Protein AF-A0A2E4LML5-F1 (afdb_monomer)

pLDDT: mean 91.18, std 11.63, range [43.34, 98.38]

Mean predicted aligned error: 5.14 Å

Radius of gyration: 15.35 Å; Cα contacts (8 Å, |Δi|>4): 40; chains: 1; bounding box: 46×22×45 Å

Nearest PDB structures (foldseek):
  8szz-assembly1_y  TM=4.718E-01  e=9.360E+00  synthetic construct

Structure (mmCIF, N/CA/C/O backbone):
data_AF-A0A2E4LML5-F1
#
_entry.id   AF-A0A2E4LML5-F1
#
loop_
_atom_site.group_PDB
_atom_site.id
_atom_site.type_symbol
_atom_site.label_atom_id
_atom_site.label_alt_id
_atom_site.label_comp_id
_atom_site.label_asym_id
_atom_site.label_entity_id
_atom_site.label_seq_id
_atom_s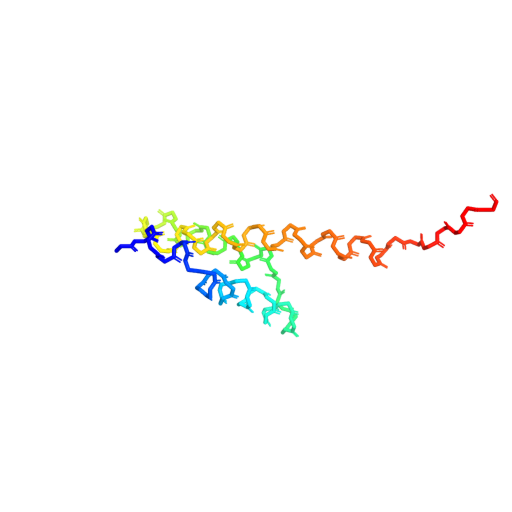ite.pdbx_PDB_ins_code
_atom_site.Cartn_x
_atom_site.Cartn_y
_atom_site.Cartn_z
_atom_site.occupancy
_atom_site.B_iso_or_equiv
_atom_site.auth_seq_id
_atom_site.auth_comp_id
_atom_site.auth_asym_id
_atom_site.auth_atom_id
_atom_site.pdbx_PDB_model_num
ATOM 1 N N . MET A 1 1 ? -3.668 1.345 19.485 1.00 76.75 1 MET A N 1
ATOM 2 C CA . MET A 1 1 ? -2.448 2.187 19.561 1.00 76.75 1 MET A CA 1
ATOM 3 C C . MET A 1 1 ? -1.758 2.248 18.195 1.00 76.7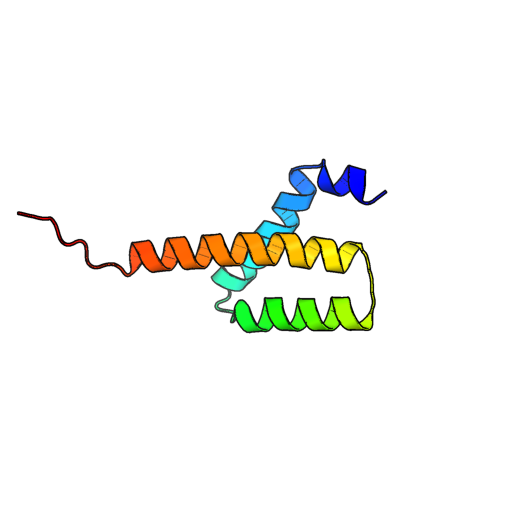5 1 MET A C 1
ATOM 5 O O . MET A 1 1 ? -0.687 1.681 18.014 1.00 76.75 1 MET A O 1
ATOM 9 N N . LEU A 1 2 ? -2.371 2.915 17.209 1.00 82.31 2 LEU A N 1
ATOM 10 C CA . LEU A 1 2 ? -1.833 2.965 15.840 1.00 82.31 2 LEU A CA 1
ATOM 11 C C . LEU A 1 2 ? -0.472 3.675 15.770 1.00 82.31 2 LEU A C 1
ATOM 13 O O . LEU A 1 2 ? 0.403 3.260 15.023 1.00 82.31 2 LEU A O 1
ATOM 17 N N . TRP A 1 3 ? -0.267 4.702 16.594 1.00 84.88 3 TRP A N 1
ATOM 18 C CA . TRP A 1 3 ? 0.988 5.450 16.645 1.00 84.88 3 TRP A CA 1
ATOM 19 C C . TRP A 1 3 ? 2.201 4.564 16.990 1.00 84.88 3 TRP A C 1
ATOM 21 O O . TRP A 1 3 ? 3.242 4.708 16.360 1.00 84.88 3 TRP A O 1
ATOM 31 N N . LEU A 1 4 ? 2.052 3.579 17.888 1.00 84.94 4 LEU A N 1
ATOM 32 C CA . LEU A 1 4 ? 3.107 2.598 18.178 1.00 84.94 4 LEU A CA 1
ATOM 33 C C . LEU A 1 4 ? 3.389 1.678 16.984 1.00 84.94 4 LEU A C 1
ATOM 35 O O . LEU A 1 4 ? 4.548 1.394 16.700 1.00 84.94 4 LEU A O 1
ATOM 39 N N . LYS A 1 5 ? 2.349 1.242 16.256 1.00 82.19 5 LYS A N 1
ATOM 40 C CA . LYS A 1 5 ? 2.521 0.455 15.022 1.00 82.19 5 LYS A CA 1
ATOM 41 C C . LYS A 1 5 ? 3.267 1.258 13.952 1.00 82.19 5 LYS A C 1
ATOM 43 O O . LYS A 1 5 ? 4.173 0.718 13.332 1.00 82.19 5 LYS A O 1
ATOM 48 N N . LYS A 1 6 ? 2.952 2.552 13.789 1.00 85.25 6 LYS A N 1
ATOM 49 C CA . LYS A 1 6 ? 3.654 3.438 12.840 1.00 85.25 6 LYS A CA 1
ATOM 50 C C . LYS A 1 6 ? 5.141 3.615 13.182 1.00 85.25 6 LYS A C 1
ATOM 52 O O . LYS A 1 6 ? 5.944 3.788 12.274 1.00 85.25 6 LYS A O 1
ATOM 57 N N . LEU A 1 7 ? 5.510 3.560 14.465 1.00 86.31 7 LEU A N 1
ATOM 58 C CA . LEU A 1 7 ? 6.910 3.600 14.912 1.00 86.31 7 LEU A CA 1
ATOM 59 C C . LEU A 1 7 ? 7.637 2.260 14.730 1.00 86.31 7 LEU A C 1
ATOM 61 O O . LEU A 1 7 ? 8.866 2.220 14.740 1.00 86.31 7 LEU A O 1
ATOM 65 N N . ASN A 1 8 ? 6.900 1.163 14.551 1.00 88.38 8 ASN A N 1
ATOM 66 C CA . ASN A 1 8 ? 7.485 -0.141 14.298 1.00 88.38 8 ASN A CA 1
ATOM 67 C C . ASN A 1 8 ? 7.819 -0.296 12.807 1.00 88.38 8 ASN A C 1
ATOM 69 O O . ASN A 1 8 ? 6.939 -0.474 11.960 1.00 88.38 8 ASN A O 1
ATOM 73 N N . PHE A 1 9 ? 9.117 -0.284 12.501 1.00 88.56 9 PHE A N 1
ATOM 74 C CA . PHE A 1 9 ? 9.628 -0.491 11.147 1.00 88.56 9 PHE A CA 1
ATOM 75 C C . PHE A 1 9 ? 9.105 -1.786 10.510 1.00 88.56 9 PHE A C 1
ATOM 77 O O . PHE A 1 9 ? 8.729 -1.777 9.342 1.00 88.56 9 PHE A O 1
ATOM 84 N N . MET A 1 10 ? 9.001 -2.876 11.280 1.00 92.62 10 MET A N 1
ATOM 85 C CA . MET A 1 10 ? 8.533 -4.167 10.762 1.00 92.62 10 MET A CA 1
ATOM 86 C C . MET A 1 10 ? 7.096 -4.104 10.251 1.00 92.62 10 MET A C 1
ATOM 88 O O . MET A 1 10 ? 6.775 -4.739 9.252 1.00 92.62 10 MET A O 1
ATOM 92 N N . GLU A 1 11 ? 6.224 -3.344 10.910 1.00 94.56 11 GLU A N 1
ATOM 93 C CA . GLU A 1 11 ? 4.825 -3.239 10.489 1.00 94.56 11 GLU A CA 1
ATOM 94 C C . GLU A 1 11 ? 4.687 -2.404 9.211 1.00 94.56 11 GLU A C 1
ATOM 96 O O . GLU A 1 11 ? 3.940 -2.772 8.308 1.00 94.56 11 GLU A O 1
ATOM 101 N N . THR A 1 12 ? 5.478 -1.335 9.079 1.00 94.12 12 THR A N 1
ATOM 102 C CA . THR A 1 12 ? 5.555 -0.578 7.819 1.00 94.12 12 THR A CA 1
ATOM 103 C C . THR A 1 12 ? 6.123 -1.446 6.692 1.00 94.12 12 THR A C 1
ATOM 105 O O . THR A 1 12 ? 5.543 -1.491 5.609 1.00 94.12 12 THR A O 1
ATOM 108 N N . ALA A 1 13 ? 7.193 -2.202 6.959 1.00 95.00 13 ALA A N 1
ATOM 109 C CA . ALA A 1 13 ? 7.821 -3.086 5.980 1.00 95.00 13 ALA A CA 1
ATOM 110 C C . ALA A 1 13 ? 6.874 -4.201 5.508 1.00 95.00 13 ALA A C 1
ATOM 112 O O . ALA A 1 13 ? 6.857 -4.532 4.326 1.00 95.00 13 ALA A O 1
ATOM 113 N N . LYS A 1 14 ? 6.034 -4.757 6.395 1.00 96.62 14 LYS A N 1
ATOM 114 C CA . LYS A 1 14 ? 4.987 -5.717 6.001 1.00 96.62 14 LYS A CA 1
ATOM 115 C C . LYS A 1 14 ? 4.039 -5.114 4.965 1.00 96.62 14 LYS A C 1
ATOM 117 O O . LYS A 1 14 ? 3.781 -5.750 3.948 1.00 96.62 14 LYS A O 1
ATOM 122 N N . LEU A 1 15 ? 3.568 -3.888 5.195 1.00 97.44 15 LEU A N 1
ATOM 123 C CA . LEU A 1 15 ? 2.669 -3.192 4.274 1.00 97.44 15 LEU A CA 1
ATOM 124 C C . LEU A 1 15 ? 3.355 -2.865 2.939 1.00 97.44 15 LEU A C 1
ATOM 126 O O . LEU A 1 15 ? 2.745 -3.047 1.888 1.00 97.44 15 LEU A O 1
ATOM 130 N N . GLU A 1 16 ? 4.622 -2.436 2.953 1.00 96.69 16 GLU A N 1
ATOM 131 C CA . GLU A 1 16 ? 5.416 -2.244 1.728 1.00 96.69 16 GLU A CA 1
ATOM 132 C C . GLU A 1 16 ? 5.568 -3.564 0.944 1.00 96.69 16 GLU A C 1
ATOM 134 O O . GLU A 1 16 ? 5.367 -3.592 -0.272 1.00 96.69 16 GLU A O 1
ATOM 139 N N . MET A 1 17 ? 5.839 -4.676 1.640 1.00 97.25 17 MET A N 1
ATOM 140 C CA . MET A 1 17 ? 5.968 -6.009 1.041 1.00 97.25 17 MET A CA 1
ATOM 141 C C . MET A 1 17 ? 4.674 -6.516 0.401 1.00 97.25 17 MET A C 1
ATOM 143 O O . MET A 1 17 ? 4.738 -7.280 -0.559 1.00 97.25 17 MET A O 1
ATOM 147 N N . GLU A 1 18 ? 3.497 -6.116 0.887 1.00 97.62 18 GLU A N 1
ATOM 148 C CA . GLU A 1 18 ? 2.234 -6.457 0.220 1.00 97.62 18 GLU A CA 1
ATOM 149 C C . GLU A 1 18 ? 2.152 -5.859 -1.190 1.00 97.62 18 GLU A C 1
ATOM 151 O O . GLU A 1 18 ? 1.676 -6.527 -2.108 1.00 97.62 18 GLU A O 1
ATOM 156 N N . LEU A 1 19 ? 2.646 -4.629 -1.380 1.00 96.75 19 LEU A N 1
ATOM 157 C CA . LEU A 1 19 ? 2.662 -3.988 -2.695 1.00 96.75 19 LEU A CA 1
ATOM 158 C C . LEU A 1 19 ? 3.718 -4.621 -3.614 1.00 96.75 19 LEU A C 1
ATOM 160 O O . LEU A 1 19 ? 3.456 -4.813 -4.798 1.00 96.75 19 LEU A O 1
ATOM 164 N N . MET A 1 20 ? 4.876 -5.005 -3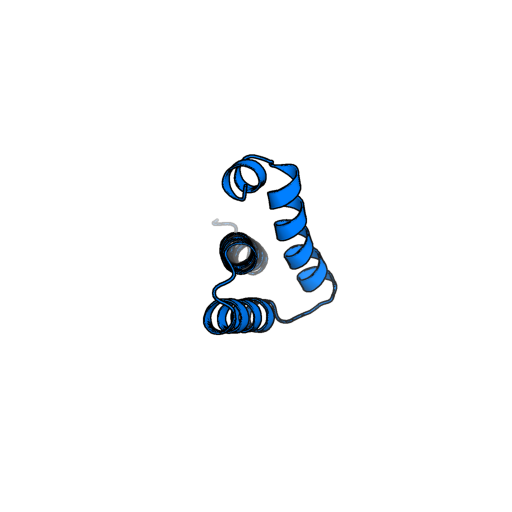.064 1.00 96.06 20 MET A N 1
ATOM 165 C CA . MET A 1 20 ? 5.903 -5.748 -3.809 1.00 96.06 20 MET A CA 1
ATOM 166 C C . MET A 1 20 ? 5.393 -7.111 -4.279 1.00 96.06 20 MET A C 1
ATOM 168 O O . MET A 1 20 ? 5.553 -7.450 -5.441 1.00 96.06 20 MET A O 1
ATOM 172 N N . LYS A 1 21 ? 4.690 -7.861 -3.424 1.00 97.69 21 LYS A N 1
ATOM 173 C CA . LYS A 1 21 ? 4.085 -9.141 -3.824 1.00 97.69 21 LYS A CA 1
ATOM 174 C C . LYS A 1 21 ? 3.043 -8.977 -4.930 1.00 97.69 21 LYS A C 1
ATOM 176 O O . LYS A 1 21 ? 2.960 -9.826 -5.808 1.00 97.69 21 LYS A O 1
ATOM 181 N N . ALA A 1 22 ? 2.250 -7.906 -4.885 1.00 97.25 22 ALA A N 1
ATOM 182 C CA . ALA A 1 22 ? 1.290 -7.601 -5.941 1.00 97.25 22 ALA A CA 1
ATOM 183 C C . ALA A 1 22 ? 1.997 -7.271 -7.267 1.00 97.25 22 ALA A C 1
ATOM 185 O O . ALA A 1 22 ? 1.559 -7.731 -8.319 1.00 97.25 22 ALA A O 1
ATOM 186 N N . LEU A 1 23 ? 3.116 -6.537 -7.211 1.00 95.75 23 LEU A N 1
ATOM 187 C CA . LEU A 1 23 ? 3.966 -6.281 -8.374 1.00 95.75 23 LEU A CA 1
ATOM 188 C C . LEU A 1 23 ? 4.519 -7.590 -8.953 1.00 95.75 23 LEU A C 1
ATOM 190 O O . LEU A 1 23 ? 4.374 -7.830 -10.148 1.00 95.75 23 LEU A O 1
ATOM 194 N N . ASP A 1 24 ? 5.087 -8.451 -8.105 1.00 96.12 24 ASP A N 1
ATOM 195 C CA . ASP A 1 24 ? 5.643 -9.751 -8.506 1.00 96.12 24 ASP A CA 1
ATOM 196 C C . ASP A 1 24 ? 4.572 -10.673 -9.117 1.00 96.12 24 ASP A C 1
ATOM 198 O O . ASP A 1 24 ? 4.857 -11.456 -10.022 1.00 96.12 24 ASP A O 1
ATOM 202 N N . ALA A 1 25 ? 3.324 -10.562 -8.653 1.00 97.38 25 ALA A N 1
ATOM 203 C CA . ALA A 1 25 ? 2.172 -11.280 -9.197 1.00 97.38 25 ALA A CA 1
ATOM 204 C C . ALA A 1 25 ? 1.613 -10.669 -10.500 1.00 97.38 25 ALA A C 1
ATOM 206 O O . ALA A 1 25 ? 0.664 -11.212 -11.067 1.00 97.38 25 ALA A O 1
ATOM 207 N N . GLY A 1 26 ? 2.168 -9.551 -10.980 1.00 96.06 26 GLY A N 1
ATOM 208 C CA . GLY A 1 26 ? 1.699 -8.851 -12.177 1.00 96.06 26 GLY A CA 1
ATOM 209 C C . GLY A 1 26 ? 0.369 -8.110 -11.992 1.00 96.06 26 GLY A C 1
ATOM 210 O O . GLY A 1 26 ? -0.310 -7.811 -12.975 1.00 96.06 26 GLY A O 1
ATOM 211 N N . GLU A 1 27 ? -0.035 -7.823 -10.752 1.00 96.81 27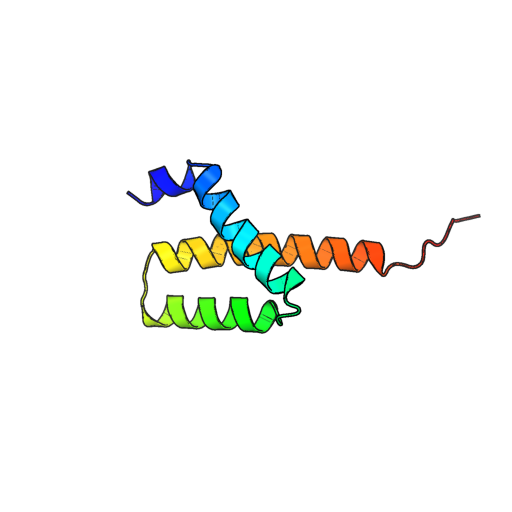 GLU A N 1
ATOM 212 C CA . GLU A 1 27 ? -1.255 -7.063 -10.475 1.00 96.81 27 GLU A CA 1
ATOM 213 C C . GLU A 1 27 ? -1.116 -5.590 -10.899 1.00 96.81 27 GLU A C 1
ATOM 215 O O . GLU A 1 27 ? -0.049 -4.978 -10.823 1.00 96.81 27 GLU A O 1
ATOM 220 N N . ASN A 1 28 ? -2.239 -4.968 -11.274 1.00 96.69 28 ASN A N 1
ATOM 221 C CA . ASN A 1 28 ? -2.291 -3.525 -11.491 1.00 96.69 28 ASN A CA 1
ATOM 222 C C . ASN A 1 28 ? -2.300 -2.785 -10.141 1.00 96.69 28 ASN A C 1
ATOM 224 O O . ASN A 1 28 ? -3.316 -2.746 -9.436 1.00 96.69 28 ASN A O 1
ATOM 228 N N . LEU A 1 29 ? -1.160 -2.185 -9.791 1.00 97.00 29 LEU A N 1
ATOM 229 C CA . LEU A 1 29 ? -0.985 -1.504 -8.510 1.00 97.00 29 LEU A CA 1
ATOM 230 C C . LEU A 1 29 ? -1.870 -0.258 -8.362 1.00 97.00 29 LEU A C 1
ATOM 232 O O . LEU A 1 29 ? -2.339 0.008 -7.257 1.00 97.00 29 LEU A O 1
ATOM 236 N N . GLU A 1 30 ? -2.144 0.494 -9.432 1.00 97.38 30 GLU A N 1
ATOM 237 C CA . GLU A 1 30 ? -3.045 1.653 -9.381 1.00 97.38 30 GLU A CA 1
ATOM 238 C C . GLU A 1 30 ? -4.457 1.229 -8.999 1.00 97.38 30 GLU A C 1
ATOM 240 O O . GLU A 1 30 ? -5.056 1.845 -8.117 1.00 97.38 30 GLU A O 1
ATOM 245 N N . THR A 1 31 ? -4.981 0.170 -9.621 1.00 97.69 31 THR A N 1
ATOM 246 C CA . THR A 1 31 ? -6.290 -0.389 -9.266 1.00 97.69 31 THR A CA 1
ATOM 247 C C . THR A 1 31 ? -6.302 -0.805 -7.801 1.00 97.69 31 THR A C 1
ATOM 249 O O . THR A 1 31 ? -7.167 -0.362 -7.051 1.00 97.69 31 THR A O 1
ATOM 252 N N . LYS A 1 32 ? -5.282 -1.547 -7.353 1.00 97.75 32 LYS A N 1
ATOM 253 C CA . LYS A 1 32 ? -5.175 -2.013 -5.964 1.00 97.75 32 LYS A CA 1
ATOM 254 C C . LYS A 1 32 ? -5.150 -0.863 -4.948 1.00 97.75 32 LYS A C 1
ATOM 256 O O . LYS A 1 32 ? -5.852 -0.907 -3.937 1.00 97.75 32 LYS A O 1
ATOM 261 N N . VAL A 1 33 ? -4.366 0.187 -5.209 1.00 98.12 33 VAL A N 1
ATOM 262 C CA . VAL A 1 33 ? -4.298 1.376 -4.341 1.00 98.12 33 VAL A CA 1
ATOM 263 C C . VAL A 1 33 ? -5.604 2.177 -4.384 1.00 98.12 33 VAL A C 1
ATOM 265 O O . VAL A 1 33 ? -6.025 2.714 -3.357 1.00 98.12 33 VAL A O 1
ATOM 268 N N . ASN A 1 34 ? -6.276 2.251 -5.533 1.00 98.06 34 ASN A N 1
ATOM 269 C CA . ASN A 1 34 ? -7.570 2.924 -5.653 1.00 98.06 34 ASN A CA 1
ATOM 270 C C . ASN A 1 34 ? -8.691 2.172 -4.923 1.00 98.06 34 ASN A C 1
ATOM 272 O O . ASN A 1 34 ? -9.509 2.809 -4.259 1.00 98.06 34 ASN A O 1
ATOM 276 N N . ASP A 1 35 ? -8.702 0.842 -4.968 1.00 98.06 35 ASP A N 1
ATOM 277 C CA . ASP A 1 35 ? -9.647 0.027 -4.200 1.00 98.06 35 ASP A CA 1
ATOM 278 C C . ASP A 1 35 ? -9.418 0.192 -2.694 1.00 98.06 35 ASP A C 1
ATOM 280 O O . ASP A 1 35 ? -10.367 0.400 -1.936 1.00 98.06 35 ASP A O 1
ATOM 284 N N . GLN A 1 36 ? -8.152 0.224 -2.261 1.00 98.25 36 GLN A N 1
ATOM 285 C CA . GLN A 1 36 ? -7.804 0.531 -0.873 1.00 98.25 36 GLN A CA 1
ATOM 286 C C . GLN A 1 36 ? -8.278 1.934 -0.463 1.00 98.25 36 GLN A C 1
ATOM 288 O O . GLN A 1 36 ? -8.754 2.118 0.656 1.00 98.25 36 GLN A O 1
ATOM 293 N N . ARG A 1 37 ? -8.202 2.929 -1.357 1.00 98.06 37 ARG A N 1
ATOM 294 C CA . ARG A 1 37 ? -8.738 4.275 -1.097 1.00 98.06 37 ARG A CA 1
ATOM 295 C C . ARG A 1 37 ? -10.248 4.251 -0.880 1.00 98.06 37 ARG A C 1
ATOM 297 O O . ARG A 1 37 ? -10.717 4.801 0.112 1.00 98.06 37 ARG A O 1
ATOM 304 N N . ARG A 1 38 ? -10.993 3.565 -1.751 1.00 98.00 38 ARG A N 1
ATOM 305 C CA . ARG A 1 38 ? -12.450 3.406 -1.608 1.00 98.00 38 ARG A CA 1
ATOM 306 C C . ARG A 1 38 ? -12.814 2.712 -0.296 1.00 98.00 38 ARG A C 1
ATOM 308 O O . ARG A 1 38 ? -13.743 3.138 0.383 1.00 98.00 38 ARG A O 1
ATOM 315 N N . LEU A 1 39 ? -12.052 1.690 0.098 1.00 97.69 39 LEU A N 1
ATOM 316 C CA . LEU A 1 39 ? -12.241 1.005 1.376 1.00 97.69 39 LEU A CA 1
ATOM 317 C C . LEU A 1 39 ? -12.058 1.958 2.567 1.00 97.69 39 LEU A C 1
ATOM 319 O O . LEU A 1 39 ? -12.860 1.936 3.501 1.00 97.69 39 LEU A O 1
ATOM 323 N N . VAL A 1 40 ? -11.036 2.818 2.535 1.00 97.75 40 VAL A N 1
ATOM 324 C CA . VAL A 1 40 ? -10.805 3.839 3.572 1.00 97.75 40 VAL A CA 1
ATOM 325 C C . VAL A 1 40 ? -11.958 4.835 3.639 1.00 97.75 40 VAL A C 1
ATOM 327 O O . VAL A 1 40 ? -12.422 5.154 4.730 1.00 97.75 40 VAL A O 1
ATOM 330 N N . GLU A 1 41 ? -12.455 5.298 2.494 1.00 96.75 41 GLU A N 1
ATOM 331 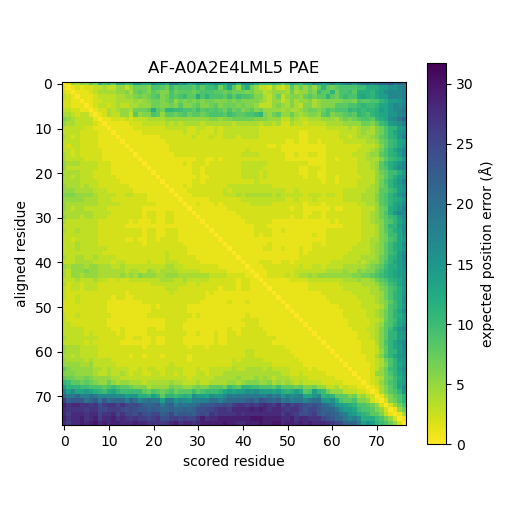C CA . GLU A 1 41 ? -13.584 6.234 2.426 1.00 96.75 41 GLU A CA 1
ATOM 332 C C . GLU A 1 41 ? -14.873 5.630 3.006 1.00 96.75 41 GLU A C 1
ATOM 334 O O . GLU A 1 41 ? -15.617 6.317 3.709 1.00 96.75 41 GLU A O 1
ATOM 339 N N . GLN A 1 42 ? -15.115 4.339 2.760 1.00 97.12 42 GLN A N 1
ATOM 340 C CA . GLN A 1 42 ? -16.297 3.619 3.242 1.00 97.12 42 GLN A CA 1
ATOM 341 C C . GLN A 1 42 ? -16.225 3.289 4.734 1.00 97.12 42 GLN A C 1
ATOM 343 O O . GLN A 1 42 ? -17.196 3.477 5.464 1.00 97.12 42 GLN A O 1
ATOM 348 N N . THR A 1 43 ? -15.084 2.775 5.188 1.00 96.44 43 THR A N 1
ATOM 349 C CA . THR A 1 43 ? -14.934 2.246 6.553 1.00 96.44 43 THR A CA 1
ATOM 350 C C . THR A 1 43 ? -14.496 3.302 7.555 1.00 96.44 43 THR A C 1
ATOM 352 O O . THR A 1 43 ? -14.787 3.174 8.743 1.00 96.44 43 THR A O 1
ATOM 355 N N . LYS A 1 44 ? -13.781 4.336 7.092 1.00 93.25 44 LYS A N 1
ATOM 356 C CA . LYS A 1 44 ? -13.083 5.324 7.926 1.00 93.25 44 LYS A CA 1
ATOM 357 C C . LYS A 1 44 ? -12.143 4.684 8.959 1.00 93.25 44 LYS A C 1
ATOM 359 O O . LYS A 1 44 ? -11.843 5.301 9.979 1.00 93.25 44 LYS A O 1
ATOM 364 N N . ASP A 1 45 ? -11.673 3.461 8.698 1.00 95.81 45 ASP A N 1
ATOM 365 C CA . ASP A 1 45 ? -10.775 2.729 9.590 1.00 95.81 45 ASP A CA 1
ATOM 366 C C . ASP A 1 45 ? -9.357 3.340 9.547 1.00 95.81 45 ASP A C 1
ATOM 368 O O . ASP A 1 45 ? -8.724 3.366 8.481 1.00 95.81 45 ASP A O 1
ATOM 372 N N . PRO A 1 46 ? -8.817 3.808 10.690 1.00 94.50 46 PRO A N 1
ATOM 373 C CA . PRO A 1 46 ? -7.461 4.338 10.774 1.00 94.50 46 PRO A CA 1
ATOM 374 C C . PRO A 1 46 ? -6.362 3.360 10.330 1.00 94.50 46 PRO A C 1
ATOM 376 O O . PRO A 1 46 ? -5.328 3.809 9.831 1.00 94.50 46 PRO A O 1
ATOM 379 N N . GLU A 1 47 ? -6.539 2.043 10.500 1.00 95.25 47 GLU A N 1
ATOM 380 C CA . GLU A 1 47 ? -5.545 1.058 10.047 1.00 95.25 47 GLU A CA 1
ATOM 381 C C . GLU A 1 47 ? -5.538 0.939 8.519 1.00 95.25 47 GLU A C 1
ATOM 383 O O . GLU A 1 47 ? -4.467 0.918 7.908 1.00 95.25 47 GLU A O 1
ATOM 388 N N . GLN A 1 48 ? -6.715 0.968 7.889 1.00 97.25 48 GLN A N 1
ATOM 389 C CA . GLN A 1 48 ? -6.829 1.005 6.429 1.00 97.25 48 GLN A CA 1
ATOM 390 C C . GLN A 1 48 ? -6.263 2.308 5.858 1.00 97.25 48 GLN A C 1
ATOM 392 O O . GLN A 1 48 ? -5.602 2.289 4.818 1.00 97.25 48 GLN A O 1
ATOM 397 N N . ALA A 1 49 ? -6.486 3.436 6.541 1.00 97.56 49 ALA A N 1
ATOM 398 C CA . ALA A 1 49 ? -5.931 4.727 6.141 1.00 97.56 49 ALA A CA 1
ATOM 399 C C . ALA A 1 49 ? -4.398 4.710 6.196 1.00 97.56 49 ALA A C 1
ATOM 401 O O . ALA A 1 49 ? -3.730 5.151 5.264 1.00 97.56 49 ALA A O 1
ATOM 402 N N . TRP A 1 50 ? -3.826 4.128 7.251 1.00 97.00 50 TRP A N 1
ATOM 403 C CA . TRP A 1 50 ? -2.380 3.968 7.354 1.00 97.00 50 TRP A CA 1
ATOM 404 C C . TRP A 1 50 ? -1.809 3.031 6.282 1.00 97.00 50 TRP A C 1
ATOM 406 O O . TRP A 1 50 ? -0.797 3.357 5.661 1.00 97.00 50 TRP A O 1
ATOM 416 N N . LYS A 1 51 ? -2.472 1.903 6.009 1.00 97.56 51 LYS A N 1
ATOM 417 C CA . LYS A 1 51 ? -2.109 1.012 4.902 1.00 97.56 51 LYS A CA 1
ATOM 418 C C . LYS A 1 51 ? -2.070 1.753 3.567 1.00 97.56 51 LYS A C 1
ATOM 420 O O . LYS A 1 51 ? -1.085 1.642 2.838 1.00 97.56 51 LYS A O 1
ATOM 425 N N . LEU A 1 52 ? -3.095 2.558 3.285 1.00 98.38 52 LEU A N 1
ATOM 426 C CA . LEU A 1 52 ? -3.154 3.390 2.087 1.00 98.38 52 LEU A CA 1
ATOM 427 C C . LEU A 1 52 ? -1.969 4.363 2.000 1.00 98.38 52 LEU A C 1
ATOM 429 O O . LEU A 1 52 ? -1.340 4.443 0.948 1.00 98.38 52 LEU A O 1
ATOM 433 N N . GLU A 1 53 ? -1.628 5.060 3.089 1.00 97.62 53 GLU A N 1
ATOM 434 C CA . GLU A 1 53 ? -0.480 5.982 3.131 1.00 97.62 53 GLU A CA 1
ATOM 435 C C . GLU A 1 53 ? 0.836 5.279 2.757 1.00 97.62 53 GLU A C 1
ATOM 437 O O . GLU A 1 53 ? 1.641 5.815 1.989 1.00 97.62 53 GLU A O 1
ATOM 442 N N . VAL A 1 54 ? 1.074 4.082 3.306 1.00 97.69 54 VAL A N 1
ATOM 443 C CA . VAL A 1 54 ? 2.291 3.302 3.032 1.00 97.69 54 VAL A CA 1
ATOM 444 C C . VAL A 1 54 ? 2.311 2.835 1.579 1.00 97.69 54 VAL A C 1
ATOM 446 O O . VAL A 1 54 ? 3.306 3.028 0.878 1.00 97.69 54 VAL A O 1
ATOM 449 N N . TRP A 1 55 ? 1.197 2.288 1.096 1.00 98.38 55 TRP A N 1
ATOM 450 C CA . TRP A 1 55 ? 1.064 1.824 -0.282 1.00 98.38 55 TRP A CA 1
ATOM 451 C C . TRP A 1 55 ? 1.238 2.943 -1.306 1.00 98.38 55 TRP A C 1
ATOM 453 O O . TRP A 1 55 ? 1.938 2.753 -2.296 1.00 98.38 55 TRP A O 1
ATOM 463 N N . GLN A 1 56 ? 0.688 4.131 -1.057 1.00 98.38 56 GLN A N 1
ATOM 464 C CA . GLN A 1 56 ? 0.885 5.289 -1.931 1.00 98.38 56 GLN A CA 1
ATOM 465 C C . GLN A 1 56 ? 2.363 5.682 -2.033 1.00 98.38 56 GLN A C 1
ATOM 467 O O . GLN A 1 56 ? 2.863 5.923 -3.132 1.00 98.38 56 GLN A O 1
ATOM 472 N N . LYS A 1 57 ? 3.088 5.706 -0.907 1.00 97.50 57 LYS A N 1
ATOM 473 C CA . LYS A 1 57 ? 4.532 5.993 -0.905 1.00 97.50 57 LYS A CA 1
ATOM 474 C C . LYS A 1 57 ? 5.324 4.929 -1.660 1.00 97.50 57 LYS A C 1
ATOM 476 O O . LYS A 1 57 ? 6.240 5.271 -2.409 1.00 97.50 57 LYS A O 1
ATOM 481 N N . MET A 1 58 ? 4.975 3.657 -1.478 1.00 97.56 58 MET A N 1
ATOM 482 C CA . MET A 1 58 ? 5.661 2.556 -2.148 1.00 97.56 58 MET A CA 1
ATOM 483 C C . MET A 1 58 ? 5.384 2.542 -3.658 1.00 97.56 58 MET A C 1
ATOM 485 O O . MET A 1 58 ? 6.316 2.370 -4.440 1.00 97.56 58 MET A O 1
ATOM 489 N N . LEU A 1 59 ? 4.153 2.839 -4.084 1.00 97.94 59 LEU A N 1
ATOM 490 C CA . LEU A 1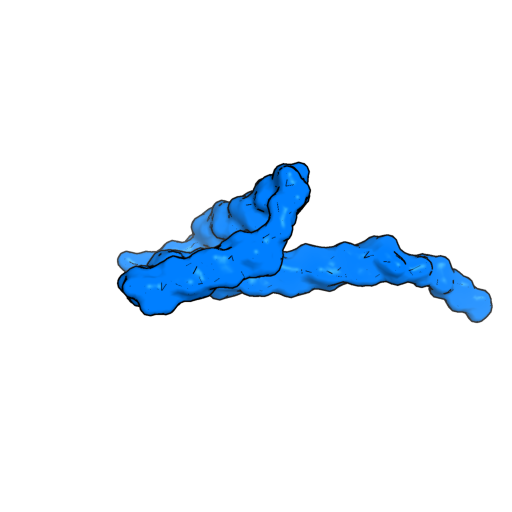 59 ? 3.794 2.959 -5.498 1.00 97.94 59 LEU A CA 1
ATOM 491 C C . LEU A 1 59 ? 4.647 4.017 -6.210 1.00 97.94 59 LEU A C 1
ATOM 493 O O . LEU A 1 59 ? 5.203 3.749 -7.271 1.00 97.94 59 LEU A O 1
ATOM 497 N N . VAL A 1 60 ? 4.828 5.194 -5.599 1.00 97.56 60 VAL A N 1
ATOM 498 C CA . VAL A 1 60 ? 5.694 6.253 -6.152 1.00 97.56 60 VAL A CA 1
ATOM 499 C C . VAL A 1 60 ? 7.135 5.761 -6.335 1.00 97.56 60 VAL A C 1
ATOM 501 O O . VAL A 1 60 ? 7.762 6.058 -7.353 1.00 97.56 60 VAL A O 1
ATOM 504 N N . ARG A 1 61 ? 7.668 4.988 -5.378 1.00 95.88 61 ARG A N 1
ATOM 505 C CA . ARG A 1 61 ? 9.016 4.403 -5.487 1.00 95.88 61 ARG A CA 1
ATOM 506 C C . ARG A 1 61 ? 9.104 3.393 -6.629 1.00 95.88 61 ARG A C 1
ATOM 508 O O . ARG A 1 61 ? 10.052 3.473 -7.404 1.00 95.88 61 ARG A O 1
ATOM 515 N N . ILE A 1 62 ? 8.121 2.500 -6.761 1.00 94.81 62 ILE A N 1
ATOM 516 C CA . ILE A 1 62 ? 8.059 1.510 -7.849 1.00 94.81 62 ILE A CA 1
ATOM 517 C C . ILE A 1 62 ? 8.047 2.214 -9.207 1.00 94.81 62 ILE A C 1
ATOM 519 O O . ILE A 1 62 ? 8.923 1.954 -10.027 1.00 94.81 62 ILE A O 1
ATOM 523 N N . ARG A 1 63 ? 7.151 3.188 -9.411 1.00 94.88 63 ARG A N 1
ATOM 524 C CA . ARG A 1 63 ? 7.068 3.935 -10.679 1.00 94.88 63 ARG A CA 1
ATOM 525 C C . ARG A 1 63 ? 8.351 4.696 -11.003 1.00 94.88 63 ARG A C 1
ATOM 527 O O . ARG A 1 63 ? 8.755 4.767 -12.161 1.00 94.88 63 ARG A O 1
ATOM 534 N N . LYS A 1 64 ? 9.037 5.226 -9.987 1.00 94.56 64 LYS A N 1
ATOM 535 C CA . LYS A 1 64 ? 10.353 5.850 -10.172 1.00 94.56 64 LYS A CA 1
ATOM 536 C C . LYS A 1 64 ? 11.404 4.837 -10.639 1.00 94.56 64 LYS A C 1
ATOM 538 O O . LYS A 1 64 ? 12.165 5.157 -11.545 1.00 94.56 64 LYS A O 1
ATOM 543 N N . MET A 1 65 ? 11.441 3.641 -10.049 1.00 91.62 65 MET A N 1
ATOM 544 C CA . MET A 1 65 ? 12.367 2.578 -10.462 1.00 91.62 65 MET A CA 1
ATOM 545 C C . MET A 1 65 ? 12.078 2.098 -11.886 1.00 91.62 65 MET A C 1
ATOM 547 O O . MET A 1 65 ? 12.993 2.031 -12.699 1.00 91.62 65 MET A O 1
ATOM 551 N N . GLU A 1 66 ? 10.815 1.845 -12.226 1.00 90.69 66 GLU A N 1
ATOM 552 C CA . GLU A 1 66 ? 10.420 1.474 -13.590 1.00 90.69 66 GLU A CA 1
ATOM 553 C C . GLU A 1 66 ? 10.784 2.562 -14.606 1.00 90.69 66 GLU A C 1
ATOM 555 O O . GLU A 1 66 ? 11.296 2.259 -15.679 1.00 90.69 66 GLU A O 1
ATOM 560 N N . SER A 1 67 ? 10.581 3.840 -14.267 1.00 91.75 67 SER A N 1
ATOM 561 C CA . SER A 1 67 ? 10.989 4.948 -15.134 1.00 91.75 67 SER A CA 1
ATOM 562 C C . SER A 1 67 ? 12.499 4.990 -15.354 1.00 91.75 67 SER A C 1
ATOM 564 O O . SER A 1 67 ? 12.916 5.372 -16.441 1.00 91.75 67 SER A O 1
ATOM 566 N N . MET A 1 68 ? 13.313 4.641 -14.354 1.00 89.44 68 MET A N 1
ATOM 567 C CA . MET A 1 68 ? 14.771 4.576 -14.505 1.00 89.44 68 MET A CA 1
ATOM 568 C C . MET A 1 68 ? 15.196 3.400 -15.388 1.00 89.44 68 MET A C 1
ATOM 570 O O . MET A 1 68 ? 16.103 3.554 -16.194 1.00 89.44 68 MET A O 1
ATOM 574 N N . LEU A 1 69 ? 14.528 2.249 -15.272 1.00 86.06 69 LEU A N 1
ATOM 575 C CA . LEU A 1 69 ? 14.801 1.068 -16.101 1.00 86.06 69 LEU A CA 1
ATOM 576 C C . LEU A 1 69 ? 14.385 1.264 -17.566 1.00 86.06 69 LEU A C 1
ATOM 578 O O . LEU A 1 69 ? 15.027 0.729 -18.464 1.00 86.06 69 LEU A O 1
ATOM 582 N N . ASN A 1 70 ? 13.320 2.032 -17.798 1.00 78.75 70 ASN A N 1
ATOM 583 C CA . ASN A 1 70 ? 12.778 2.299 -19.130 1.00 78.75 70 ASN A CA 1
ATOM 584 C C . ASN A 1 70 ? 13.399 3.527 -19.811 1.00 78.75 70 ASN A C 1
ATOM 586 O O . ASN A 1 70 ? 13.074 3.810 -20.965 1.00 78.75 70 ASN A O 1
ATOM 590 N N . GLN A 1 71 ? 14.265 4.279 -19.125 1.00 74.69 71 GLN A N 1
ATOM 591 C CA . GLN A 1 71 ? 15.051 5.310 -19.789 1.00 74.69 71 GLN A CA 1
ATOM 592 C C . GLN A 1 71 ? 16.107 4.622 -20.660 1.00 74.69 71 GLN A C 1
ATOM 594 O O . GLN A 1 71 ? 16.878 3.813 -20.140 1.00 74.69 71 GLN A O 1
ATOM 599 N N . PRO A 1 72 ? 16.173 4.911 -21.975 1.00 62.28 72 PRO A N 1
ATOM 600 C CA . PRO A 1 72 ? 17.320 4.489 -22.756 1.00 62.28 72 PRO A CA 1
ATOM 601 C C . PRO A 1 72 ? 18.556 5.076 -22.076 1.00 62.28 72 PRO A C 1
ATOM 603 O O . PRO A 1 72 ? 18.610 6.281 -21.822 1.00 62.28 72 PRO A O 1
ATOM 606 N N . ASN A 1 73 ? 19.511 4.212 -21.729 1.00 60.78 73 ASN A N 1
ATOM 607 C CA . ASN A 1 73 ? 20.846 4.637 -21.337 1.00 60.78 73 ASN A CA 1
ATOM 608 C C . ASN A 1 73 ? 21.411 5.402 -22.529 1.00 60.78 73 ASN A C 1
ATOM 610 O O . ASN A 1 73 ? 21.962 4.784 -23.430 1.00 60.78 73 ASN A O 1
ATOM 614 N N . ASP A 1 74 ? 21.201 6.711 -22.573 1.00 57.62 74 ASP A N 1
ATOM 615 C CA . ASP A 1 74 ? 21.874 7.596 -23.504 1.00 57.62 74 ASP A CA 1
ATOM 616 C C . ASP A 1 74 ? 23.239 7.854 -22.859 1.00 57.62 74 ASP A C 1
ATOM 618 O O . ASP A 1 74 ? 23.330 8.634 -21.899 1.00 57.62 74 ASP A O 1
ATOM 622 N N . PRO A 1 75 ? 24.300 7.128 -23.259 1.00 59.12 75 PRO A N 1
ATOM 623 C CA . PRO A 1 75 ? 25.617 7.402 -22.735 1.00 59.12 75 PRO A CA 1
ATOM 624 C C . PRO A 1 75 ? 26.031 8.677 -23.451 1.00 59.12 75 PRO A C 1
ATOM 626 O O . PRO A 1 75 ? 26.442 8.632 -24.609 1.00 59.12 75 PRO A O 1
ATOM 629 N N . LYS A 1 76 ? 25.825 9.836 -22.819 1.00 53.53 76 LYS A N 1
ATOM 630 C CA . LYS A 1 76 ? 26.257 11.086 -23.435 1.00 5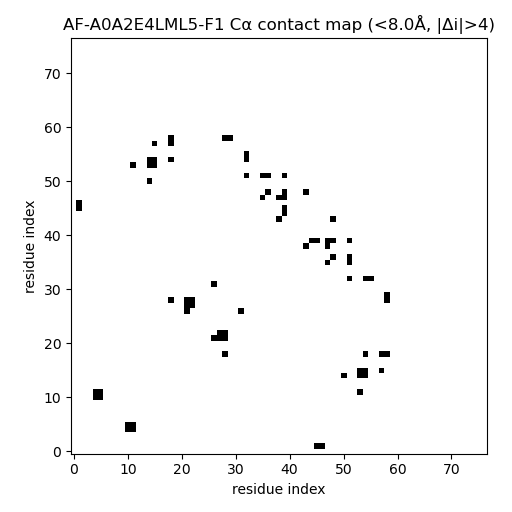3.53 76 LYS A CA 1
ATOM 631 C C . LYS A 1 76 ? 27.761 11.013 -23.700 1.00 53.53 76 LYS A C 1
ATOM 633 O O . LYS A 1 76 ? 28.563 10.872 -22.777 1.00 53.53 76 LYS A O 1
ATOM 638 N N . SER A 1 77 ? 28.010 11.037 -25.006 1.00 43.34 77 SER A N 1
ATOM 639 C CA . SER A 1 77 ? 29.243 11.178 -25.763 1.00 43.34 77 SER A CA 1
ATOM 640 C C . SER A 1 77 ? 30.007 12.459 -25.453 1.00 43.34 77 SER A C 1
ATOM 642 O O . SER A 1 77 ? 29.415 13.388 -24.855 1.00 43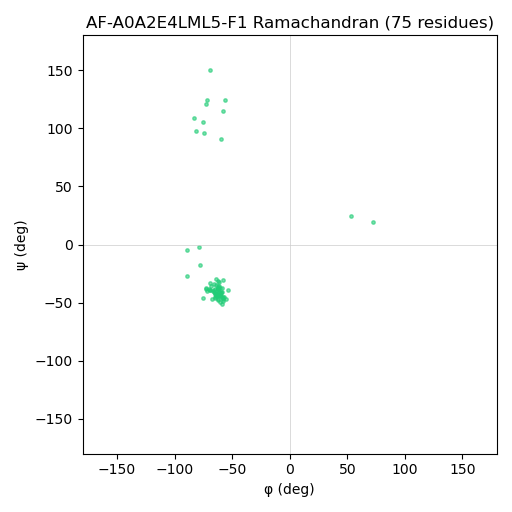.34 77 SER A O 1
#

Solvent-accessible surface area (backbone atoms only — not comparable to full-atom values): 4485 Å² total; per-residue (Å²): 116,66,70,61,48,73,70,32,62,68,59,52,49,52,50,42,47,54,55,49,53,37,52,78,71,68,50,64,62,68,61,54,54,49,52,44,48,52,49,22,72,72,66,66,40,67,66,49,45,51,50,42,56,47,40,55,55,45,50,55,51,51,56,52,50,52,52,60,72,69,45,77,84,73,77,83,125

Foldseek 3Di:
DVVVLVVDPVNLVVLLVVLVVCVVVVHDLVVVLVVLVVVCVVVVDPVSVVSSVSSVVSVVVVVVVVVVVPPPPPVPD

Sequence (77 aa):
MLWLKKLNFMETAKLEMELMKALDAGENLETKVNDQRRLVEQTKDPEQAWKLEVWQKMLVRIRKMES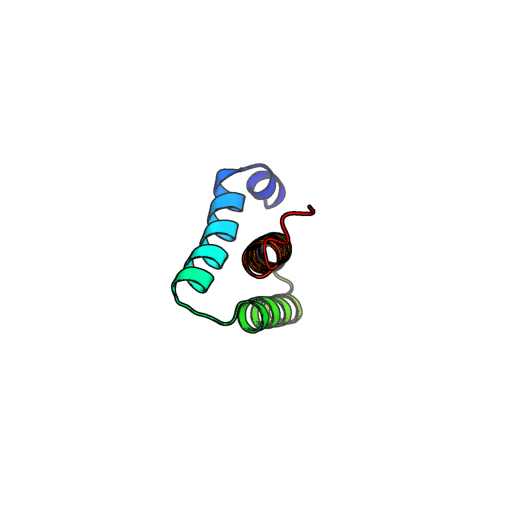MLNQPNDPKS

Secondary structure (DSSP, 8-state):
-HHHHHH-HHHHHHHHHHHHHHHHTT--HHHHHHHHHHHHHHH--HHHHHHHHHHHHHHHHHHHHHHHHSS------